Protein AF-Q6P5N6-F1 (afdb_monomer)

Foldseek 3Di:
DDDDDCVNQQDDDDPVRVVVDDPVRVVVNVVSSVVSVVVVVVVVVVVVVVVVVVVVVVVVVVVD

pLDDT: mean 90.03, std 6.84, range [65.5, 98.0]

InterPro domains:
  IPR001909 Krueppel-associated box [PF01352] (3-44)
  IPR001909 Krueppel-associated box [PS50805] (4-64)
  IPR001909 Krueppel-associated box [SM00349] (4-61)
  IPR001909 Krueppel-associated box [cd07765] (4-40)
  IPR036051 Krueppel-associated box domain superfamily [SSF109640] (2-57)
  IPR050169 Krueppel C2H2-type zinc-finger [PTHR23232] (2-49)

Organism: Mus musculus (NCBI:txid10090)

Structure (mmCIF, N/CA/C/O backbone):
data_AF-Q6P5N6-F1
#
_entry.id   AF-Q6P5N6-F1
#
loop_
_atom_site.group_PDB
_atom_site.id
_atom_site.type_symbol
_atom_site.label_atom_id
_atom_site.label_alt_id
_atom_site.label_comp_id
_atom_site.label_asym_id
_atom_site.label_entity_id
_atom_site.label_seq_id
_atom_site.pdbx_PDB_ins_code
_atom_site.Cartn_x
_atom_site.Cartn_y
_atom_site.Cartn_z
_atom_site.occupancy
_atom_site.B_iso_or_equiv
_atom_site.auth_seq_id
_atom_site.auth_comp_id
_atom_site.auth_asym_id
_atom_site.auth_atom_id
_atom_site.pdbx_PDB_model_num
ATOM 1 N N . MET A 1 1 ? 5.197 12.411 -18.963 1.00 65.50 1 MET A N 1
ATOM 2 C CA . MET A 1 1 ? 4.204 11.761 -18.087 1.00 65.50 1 MET A CA 1
ATOM 3 C C . MET A 1 1 ? 4.625 12.038 -16.666 1.00 65.50 1 MET A C 1
ATOM 5 O O . MET A 1 1 ? 5.820 12.006 -16.401 1.00 65.50 1 MET A O 1
ATOM 9 N N . GLU A 1 2 ? 3.673 12.381 -15.814 1.00 78.38 2 GLU A N 1
ATOM 10 C CA . GLU A 1 2 ? 3.906 12.533 -14.380 1.00 78.38 2 GLU A CA 1
ATOM 11 C C . GLU A 1 2 ? 4.039 11.142 -13.741 1.00 78.38 2 GLU A C 1
ATOM 13 O O . GLU A 1 2 ? 3.377 10.197 -14.179 1.00 78.38 2 GLU A O 1
ATOM 18 N N . SER A 1 3 ? 4.955 10.985 -12.784 1.00 79.69 3 SER A N 1
ATOM 19 C CA . SER A 1 3 ? 5.169 9.716 -12.085 1.00 79.69 3 SER A CA 1
ATOM 20 C C . SER A 1 3 ? 4.079 9.519 -11.040 1.00 79.69 3 SER A C 1
ATOM 22 O O . SER A 1 3 ? 3.964 10.336 -10.133 1.00 79.69 3 SER A O 1
ATOM 24 N N . VAL A 1 4 ? 3.324 8.427 -11.146 1.00 82.19 4 VAL A N 1
ATOM 25 C CA . VAL A 1 4 ? 2.363 8.023 -10.113 1.00 82.19 4 VAL A CA 1
ATOM 26 C C . VAL A 1 4 ? 3.122 7.347 -8.976 1.00 82.19 4 VAL A C 1
ATOM 28 O O . VAL A 1 4 ? 3.899 6.417 -9.207 1.00 82.19 4 VAL A O 1
ATOM 31 N N . THR A 1 5 ? 2.897 7.815 -7.757 1.00 86.19 5 THR A N 1
ATOM 32 C CA . THR A 1 5 ? 3.467 7.269 -6.527 1.00 86.19 5 THR A CA 1
ATOM 33 C C . THR A 1 5 ? 2.450 6.396 -5.795 1.00 86.19 5 THR A C 1
ATOM 35 O O . THR A 1 5 ? 1.266 6.364 -6.127 1.00 8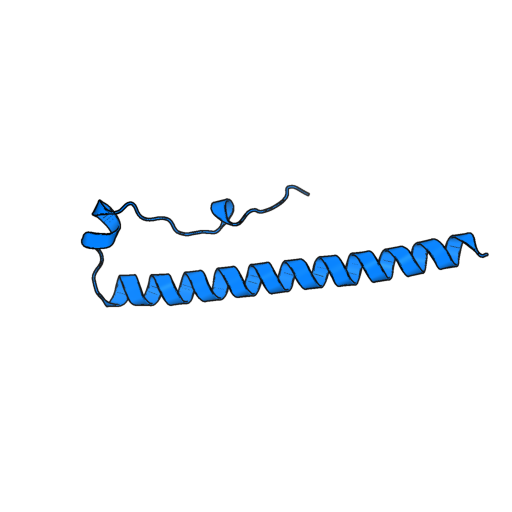6.19 5 THR A O 1
ATOM 38 N N . LEU A 1 6 ? 2.908 5.665 -4.776 1.00 86.06 6 LEU A N 1
ATOM 39 C CA . LEU A 1 6 ? 2.009 4.887 -3.922 1.00 86.06 6 LEU A CA 1
ATOM 40 C C . LEU A 1 6 ? 0.989 5.789 -3.210 1.00 86.06 6 LEU A C 1
ATOM 42 O O . LEU A 1 6 ? -0.151 5.381 -3.025 1.00 86.06 6 LEU A O 1
ATOM 46 N N . GLU A 1 7 ? 1.386 7.004 -2.841 1.00 89.44 7 GLU A N 1
ATOM 47 C CA . GLU A 1 7 ? 0.546 7.974 -2.129 1.00 89.44 7 GLU A CA 1
ATOM 48 C C . GLU A 1 7 ? -0.637 8.447 -2.981 1.00 89.44 7 GLU A C 1
ATOM 50 O O . GLU A 1 7 ? -1.710 8.696 -2.442 1.00 89.44 7 GLU A O 1
ATOM 55 N N . ASP A 1 8 ? -0.478 8.478 -4.307 1.00 90.12 8 ASP A N 1
ATOM 56 C CA . ASP A 1 8 ? -1.534 8.883 -5.243 1.00 90.12 8 ASP A CA 1
ATOM 57 C C . ASP A 1 8 ? -2.659 7.843 -5.373 1.00 90.12 8 ASP A C 1
ATOM 59 O O . ASP A 1 8 ? -3.757 8.157 -5.834 1.00 90.12 8 ASP A O 1
ATOM 63 N N . VAL A 1 9 ? -2.388 6.587 -5.002 1.00 91.00 9 VAL A N 1
ATOM 64 C CA . VAL A 1 9 ? -3.310 5.452 -5.195 1.00 91.00 9 VAL A CA 1
ATOM 65 C C . VAL A 1 9 ? -3.658 4.712 -3.904 1.00 91.00 9 VAL A C 1
ATOM 67 O O . VAL A 1 9 ? -4.561 3.872 -3.902 1.00 91.00 9 VAL A O 1
ATOM 70 N N . ALA A 1 10 ? -2.951 4.987 -2.809 1.00 91.44 10 ALA A N 1
ATOM 71 C CA . ALA A 1 10 ? -3.220 4.393 -1.511 1.00 91.44 10 ALA A CA 1
ATOM 72 C C . ALA A 1 10 ? -4.486 4.992 -0.893 1.00 91.44 10 ALA A C 1
ATOM 74 O O . ALA A 1 10 ? -4.688 6.205 -0.862 1.00 91.44 10 ALA A O 1
ATOM 75 N N . VAL A 1 11 ? -5.325 4.124 -0.333 1.00 90.56 11 VAL A N 1
ATOM 76 C CA . VAL A 1 11 ? -6.381 4.558 0.580 1.00 90.56 11 VAL A CA 1
ATOM 77 C C . VAL A 1 11 ? -5.728 4.721 1.946 1.00 90.56 11 VAL A C 1
ATOM 79 O O . VAL A 1 11 ? -5.134 3.774 2.443 1.00 90.56 11 VAL A O 1
ATOM 82 N N . ASN A 1 12 ? -5.821 5.894 2.563 1.00 91.88 12 ASN A N 1
ATOM 83 C CA . ASN A 1 12 ? -5.243 6.123 3.885 1.00 91.88 12 ASN A CA 1
ATOM 84 C C . ASN A 1 12 ? -6.337 6.364 4.919 1.00 91.88 12 ASN A C 1
ATOM 86 O O . ASN A 1 12 ? -7.302 7.082 4.667 1.00 91.88 12 ASN A O 1
ATOM 90 N N . PHE A 1 13 ? -6.136 5.780 6.097 1.00 94.38 13 PHE A N 1
ATOM 91 C CA . PHE A 1 13 ? -6.926 6.036 7.293 1.00 94.38 13 PHE A CA 1
ATOM 92 C C . PHE A 1 13 ? -5.995 6.524 8.399 1.00 94.38 13 PHE A C 1
ATOM 94 O O . PHE A 1 13 ? -4.893 5.997 8.577 1.00 94.38 13 PHE A O 1
ATOM 101 N N . THR A 1 14 ? -6.454 7.500 9.171 1.00 96.12 14 THR A N 1
ATOM 102 C CA . THR A 1 14 ? -5.878 7.816 10.482 1.00 96.12 14 THR A CA 1
ATOM 103 C C . THR A 1 14 ? -6.121 6.665 11.463 1.00 96.12 14 THR A C 1
ATOM 105 O O . THR A 1 14 ? -6.922 5.758 11.207 1.00 96.12 14 THR A O 1
ATOM 108 N N . LEU A 1 15 ? -5.436 6.675 12.610 1.00 96.00 15 LEU A N 1
ATOM 109 C CA . LEU A 1 15 ? -5.630 5.638 13.623 1.00 96.00 15 LEU A CA 1
ATOM 110 C C . LEU A 1 15 ? -7.071 5.657 14.152 1.00 96.00 15 LEU A C 1
ATOM 112 O O . LEU A 1 15 ? -7.691 4.605 14.300 1.00 96.00 15 LEU A O 1
ATOM 116 N N . GLU A 1 16 ? -7.617 6.849 14.379 1.00 97.81 16 GLU A N 1
ATOM 117 C CA . GLU A 1 16 ? -8.990 7.068 14.819 1.00 97.81 16 GLU A CA 1
ATOM 118 C C . GLU A 1 16 ? -9.986 6.498 13.800 1.00 97.81 16 GLU A C 1
ATOM 120 O O . GLU A 1 16 ? -10.825 5.668 14.157 1.00 97.81 16 GLU A O 1
ATOM 125 N N . GLU A 1 17 ? -9.843 6.843 12.519 1.00 97.81 17 GLU A N 1
ATOM 126 C CA . GLU A 1 17 ? -10.697 6.312 11.448 1.00 97.81 17 GLU A CA 1
ATOM 127 C C . GLU A 1 17 ? -10.589 4.787 11.340 1.00 97.81 17 GLU A C 1
ATOM 129 O O . GLU A 1 17 ? -11.602 4.093 11.247 1.00 97.81 17 GLU A O 1
ATOM 134 N N . TRP A 1 18 ? -9.376 4.239 11.444 1.00 96.88 18 TRP A N 1
ATOM 135 C CA . TRP A 1 18 ? -9.143 2.798 11.398 1.00 96.88 18 TRP A C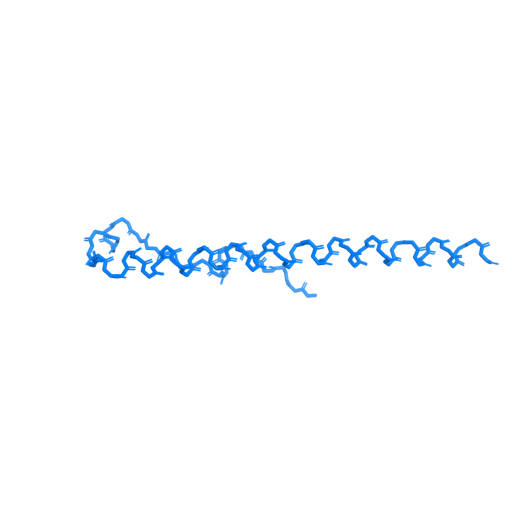A 1
ATOM 136 C C . TRP A 1 18 ? -9.830 2.045 12.545 1.00 96.88 18 TRP A C 1
ATOM 138 O O . TRP A 1 18 ? -10.327 0.926 12.364 1.00 96.88 18 TRP A O 1
ATOM 148 N N . THR A 1 19 ? -9.889 2.635 13.743 1.00 97.12 19 THR A N 1
ATOM 149 C CA . THR A 1 19 ? -10.604 2.029 14.880 1.00 97.12 19 THR A CA 1
ATOM 150 C C . THR A 1 19 ? -12.117 2.006 14.680 1.00 97.12 19 THR A C 1
ATOM 152 O O . THR A 1 19 ? -12.765 1.078 15.164 1.00 97.12 19 THR A O 1
ATOM 155 N N . MET A 1 20 ? -12.665 2.957 13.919 1.00 97.69 20 MET A N 1
ATOM 156 C CA . MET A 1 20 ? -14.094 3.039 13.602 1.00 97.69 20 MET A CA 1
ATOM 157 C C . MET A 1 20 ? -14.540 2.065 12.503 1.00 97.69 20 MET A C 1
ATOM 159 O O . MET A 1 20 ? -15.735 1.795 12.381 1.00 97.69 20 MET A O 1
ATOM 163 N N . LEU A 1 21 ? -13.610 1.510 11.719 1.00 97.38 21 LEU A N 1
ATOM 164 C CA . LEU A 1 21 ? -13.946 0.549 10.670 1.00 97.38 21 LEU A CA 1
ATOM 165 C C . LEU A 1 21 ? -14.424 -0.787 11.245 1.00 97.38 21 LEU A C 1
ATOM 167 O O . LEU A 1 21 ? -13.800 -1.380 12.136 1.00 97.38 21 LEU A O 1
ATOM 171 N N . ASN A 1 22 ? -15.494 -1.312 10.652 1.00 97.94 22 ASN A N 1
ATOM 172 C CA . ASN A 1 22 ? -15.964 -2.664 10.928 1.00 97.94 22 ASN A CA 1
ATOM 173 C C . ASN A 1 22 ? -15.082 -3.727 10.240 1.00 97.94 22 ASN A C 1
ATOM 175 O O . ASN A 1 22 ? -14.200 -3.418 9.435 1.00 97.94 22 ASN A O 1
ATOM 179 N N . ALA A 1 23 ? -15.307 -5.001 10.577 1.00 97.50 23 ALA A N 1
ATOM 180 C CA . ALA A 1 23 ? -14.497 -6.112 10.075 1.00 97.50 23 ALA A CA 1
ATOM 181 C C . ALA A 1 23 ? -14.476 -6.183 8.538 1.00 97.50 23 ALA A C 1
ATOM 183 O O . ALA A 1 23 ? -13.401 -6.291 7.953 1.00 97.50 23 ALA A O 1
ATOM 184 N N . SER A 1 24 ? -15.634 -6.032 7.894 1.00 98.00 24 SER A N 1
ATOM 185 C CA . SER A 1 24 ? -15.767 -6.091 6.435 1.00 98.00 24 SER A CA 1
ATOM 186 C C . SER A 1 24 ? -15.055 -4.934 5.730 1.00 98.00 24 SER A C 1
ATOM 188 O O . SER A 1 24 ? -14.463 -5.128 4.676 1.00 98.00 24 SER A O 1
ATOM 190 N N . GLN A 1 25 ? -15.045 -3.735 6.318 1.00 97.44 25 GLN A N 1
ATOM 191 C CA . GLN A 1 25 ? -14.291 -2.597 5.779 1.00 97.44 25 GLN A CA 1
ATOM 192 C C . GLN A 1 25 ? -12.776 -2.804 5.884 1.00 97.44 25 GLN A C 1
ATOM 194 O O . GLN A 1 25 ? -12.042 -2.454 4.963 1.00 97.44 25 GLN A O 1
ATOM 199 N N . LYS A 1 26 ? -12.298 -3.394 6.987 1.00 97.38 26 LYS A N 1
ATOM 200 C CA . LYS A 1 26 ? -10.873 -3.724 7.162 1.00 97.38 26 LYS A CA 1
ATOM 201 C C . LYS A 1 26 ? -10.419 -4.839 6.225 1.00 97.38 26 LYS A C 1
ATOM 203 O O . LYS A 1 26 ? -9.266 -4.838 5.805 1.00 97.38 26 LYS A O 1
ATOM 208 N N . GLU A 1 27 ? -11.299 -5.789 5.929 1.00 97.81 27 GLU A N 1
ATOM 209 C CA . GLU A 1 27 ? -11.067 -6.833 4.930 1.00 97.81 27 GLU A CA 1
ATOM 210 C C . GLU A 1 27 ? -10.987 -6.226 3.527 1.00 97.81 27 GLU A C 1
ATOM 212 O O . GLU A 1 27 ? -9.955 -6.354 2.876 1.00 97.81 27 GLU A O 1
ATOM 217 N N . LEU A 1 28 ? -11.981 -5.424 3.139 1.00 97.62 28 LEU A N 1
ATOM 218 C CA . LEU A 1 28 ? -11.985 -4.728 1.852 1.00 97.62 28 LEU A CA 1
ATOM 219 C C . LEU A 1 28 ? -10.749 -3.838 1.662 1.00 97.62 28 LEU A C 1
ATOM 221 O O . LEU A 1 28 ? -10.173 -3.802 0.580 1.00 97.62 28 LEU A O 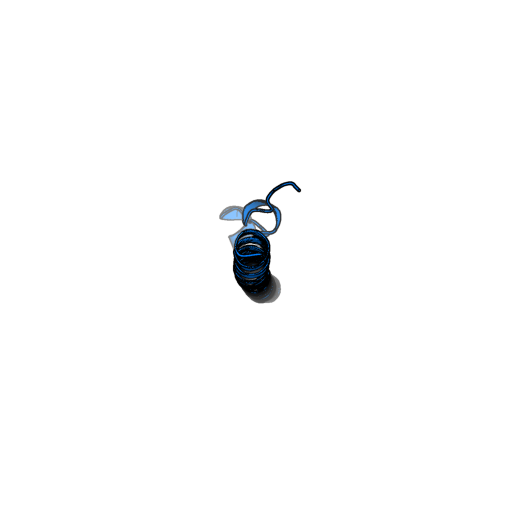1
ATOM 225 N N . TYR A 1 29 ? -10.312 -3.136 2.710 1.00 96.88 29 TYR A N 1
ATOM 226 C CA . TYR A 1 29 ? -9.077 -2.356 2.664 1.00 96.88 29 TYR A CA 1
ATOM 227 C C . TYR A 1 29 ? -7.862 -3.217 2.304 1.00 96.88 29 TYR A C 1
ATOM 229 O O . TYR A 1 29 ? -7.046 -2.813 1.478 1.00 96.88 29 TYR A O 1
ATOM 237 N N . LYS A 1 30 ? -7.733 -4.404 2.910 1.00 95.62 30 LYS A N 1
ATOM 238 C CA . LYS A 1 30 ? -6.622 -5.315 2.610 1.00 95.62 30 LYS A CA 1
ATOM 239 C C . LYS A 1 30 ? -6.669 -5.771 1.159 1.00 95.62 30 LYS A C 1
ATOM 241 O O . LYS A 1 30 ? -5.627 -5.730 0.512 1.00 95.62 30 LYS A O 1
ATOM 246 N N . ASP A 1 31 ? -7.844 -6.146 0.665 1.00 97.19 31 ASP A N 1
ATOM 247 C CA . ASP A 1 31 ? -8.020 -6.609 -0.713 1.00 97.19 31 ASP A CA 1
ATOM 248 C C . ASP A 1 31 ? -7.650 -5.506 -1.711 1.00 97.19 31 ASP A C 1
ATOM 250 O O . ASP A 1 31 ? -6.810 -5.704 -2.589 1.00 97.19 31 ASP A O 1
ATOM 254 N N . VAL A 1 32 ? -8.189 -4.299 -1.506 1.00 95.00 32 VAL A N 1
ATOM 255 C CA . VAL A 1 32 ? -7.892 -3.133 -2.348 1.00 95.00 32 VAL A CA 1
ATOM 256 C C . VAL A 1 32 ? -6.401 -2.806 -2.326 1.00 95.00 32 VAL A C 1
ATOM 258 O O . VAL A 1 32 ? -5.798 -2.610 -3.379 1.00 95.00 32 VAL A O 1
ATOM 261 N N . MET A 1 33 ? -5.770 -2.776 -1.150 1.00 95.00 33 MET A N 1
ATOM 262 C CA . MET A 1 33 ? -4.346 -2.446 -1.055 1.00 95.00 33 MET A CA 1
ATOM 263 C C . MET A 1 33 ? -3.446 -3.533 -1.651 1.00 95.00 33 MET A C 1
ATOM 265 O O . MET A 1 33 ? -2.417 -3.204 -2.245 1.00 95.00 33 MET A O 1
ATOM 269 N N . GLN A 1 34 ? -3.818 -4.812 -1.546 1.00 95.25 34 GLN A N 1
ATOM 270 C CA . GLN A 1 34 ? -3.098 -5.902 -2.210 1.00 95.25 34 GLN A CA 1
ATOM 271 C C . GLN A 1 34 ? -3.153 -5.767 -3.732 1.00 95.25 34 GLN A C 1
ATOM 273 O O . GLN A 1 34 ? -2.112 -5.863 -4.390 1.00 95.25 34 GLN A O 1
ATOM 278 N N . ASP A 1 35 ? -4.331 -5.488 -4.287 1.00 95.50 35 ASP A N 1
ATOM 279 C CA . ASP A 1 35 ? -4.494 -5.282 -5.725 1.00 95.50 35 ASP A CA 1
ATOM 280 C C . ASP A 1 35 ? -3.738 -4.041 -6.211 1.00 95.50 35 ASP A C 1
ATOM 282 O O . ASP A 1 35 ? -3.052 -4.099 -7.235 1.00 95.50 35 ASP A O 1
ATOM 286 N N . THR A 1 36 ? -3.771 -2.942 -5.454 1.00 94.00 36 THR A N 1
ATOM 287 C CA . THR A 1 36 ? -2.995 -1.732 -5.763 1.00 94.00 36 THR A CA 1
ATOM 288 C C . THR A 1 36 ? -1.496 -2.026 -5.817 1.00 94.00 36 THR A C 1
ATOM 290 O O . THR A 1 36 ? -0.839 -1.680 -6.801 1.00 94.00 36 THR A O 1
ATOM 293 N N . LEU A 1 37 ? -0.942 -2.728 -4.821 1.00 92.12 37 LEU A N 1
ATOM 294 C CA . LEU A 1 37 ? 0.478 -3.101 -4.808 1.00 92.12 37 LEU A CA 1
ATOM 295 C C . LEU A 1 37 ? 0.844 -4.025 -5.977 1.00 92.12 37 LEU A C 1
ATOM 297 O O . LEU A 1 37 ? 1.881 -3.836 -6.620 1.00 92.12 37 LEU A O 1
ATOM 301 N N . ARG A 1 38 ? -0.017 -4.999 -6.293 1.00 93.88 38 ARG A N 1
ATOM 302 C CA . ARG A 1 38 ? 0.179 -5.904 -7.432 1.00 93.88 38 ARG A CA 1
ATOM 303 C C . ARG A 1 38 ? 0.184 -5.147 -8.760 1.00 93.88 3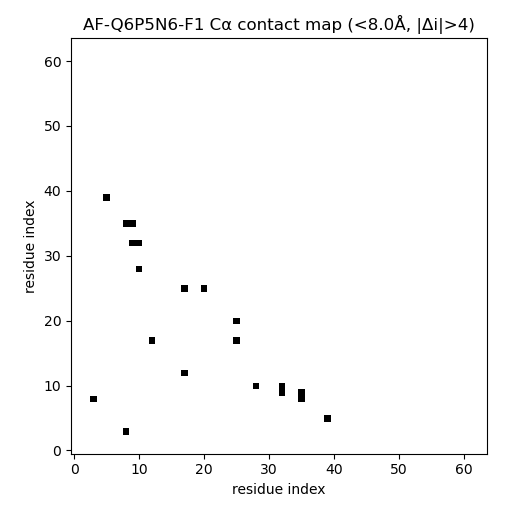8 ARG A C 1
ATOM 305 O O . ARG A 1 38 ? 1.045 -5.402 -9.602 1.00 93.88 38 ARG A O 1
ATOM 312 N N . ASN A 1 39 ? -0.738 -4.205 -8.936 1.00 91.94 39 ASN A N 1
ATOM 313 C CA . ASN A 1 39 ? -0.822 -3.378 -10.136 1.00 91.94 39 ASN A CA 1
ATOM 314 C C . ASN A 1 39 ? 0.410 -2.481 -10.288 1.00 91.94 39 ASN A C 1
ATOM 316 O O . ASN A 1 39 ? 0.987 -2.426 -11.374 1.00 91.94 39 ASN A O 1
ATOM 320 N N . LEU A 1 40 ? 0.866 -1.841 -9.207 1.00 90.69 40 LEU A N 1
ATOM 321 C CA . LEU A 1 40 ? 2.084 -1.027 -9.223 1.00 90.69 40 LEU A CA 1
ATOM 322 C C . LEU A 1 40 ? 3.324 -1.856 -9.582 1.00 90.69 40 LEU A C 1
ATOM 324 O O . LEU A 1 40 ? 4.111 -1.438 -10.430 1.00 90.69 40 LEU A O 1
ATOM 328 N N . SER A 1 41 ? 3.471 -3.054 -9.009 1.00 89.44 41 SER A N 1
ATOM 329 C CA . SER A 1 41 ? 4.572 -3.964 -9.355 1.00 89.44 41 SER A CA 1
ATOM 330 C C . SER A 1 41 ? 4.525 -4.390 -10.826 1.00 89.44 41 SER A C 1
ATOM 332 O O . SER A 1 41 ? 5.548 -4.376 -11.511 1.00 89.44 41 SER A O 1
ATOM 334 N N . TYR A 1 42 ? 3.340 -4.720 -11.348 1.00 90.12 42 TYR A N 1
ATOM 335 C CA . TYR A 1 42 ? 3.167 -5.074 -12.758 1.00 90.12 42 TYR A CA 1
ATOM 336 C C . TYR A 1 42 ? 3.549 -3.924 -13.696 1.00 90.12 42 TYR A C 1
ATOM 338 O O . TYR A 1 42 ? 4.252 -4.135 -14.686 1.00 90.12 42 TYR A O 1
ATOM 346 N N . ILE A 1 43 ? 3.112 -2.707 -13.371 1.00 87.69 43 ILE A N 1
ATOM 347 C CA . ILE A 1 43 ? 3.447 -1.500 -14.126 1.00 87.69 43 ILE A CA 1
ATOM 348 C C . ILE A 1 43 ? 4.963 -1.270 -14.098 1.00 87.69 43 ILE A C 1
ATOM 350 O O . ILE A 1 43 ? 5.551 -1.097 -15.162 1.00 87.69 43 ILE A O 1
ATOM 354 N N . GLY A 1 44 ? 5.602 -1.343 -12.925 1.00 85.75 44 GLY A N 1
ATOM 355 C CA . GLY A 1 44 ? 7.057 -1.214 -12.779 1.00 85.75 44 GLY A CA 1
ATOM 356 C C . GLY A 1 44 ? 7.829 -2.190 -13.669 1.00 85.75 44 GLY A C 1
ATOM 357 O O . GLY A 1 44 ? 8.606 -1.763 -14.520 1.00 85.75 44 GLY A O 1
ATOM 358 N N . ASN A 1 45 ? 7.517 -3.486 -13.576 1.00 85.81 45 ASN A N 1
ATOM 359 C CA . ASN A 1 45 ? 8.146 -4.523 -14.404 1.00 85.81 45 ASN A CA 1
ATOM 360 C C . ASN A 1 45 ? 7.934 -4.288 -15.909 1.00 85.81 45 ASN A C 1
ATOM 362 O O . ASN A 1 45 ? 8.831 -4.519 -16.721 1.00 85.81 45 ASN A O 1
ATOM 366 N N . LYS A 1 46 ? 6.741 -3.827 -16.306 1.00 85.12 46 LYS A N 1
ATOM 367 C CA . LYS A 1 46 ? 6.439 -3.523 -17.709 1.00 85.12 46 LYS A CA 1
ATOM 368 C C . LYS A 1 46 ? 7.304 -2.375 -18.230 1.00 85.12 46 LYS A C 1
ATOM 370 O O . LYS A 1 46 ? 7.818 -2.477 -19.342 1.00 85.12 46 LYS A O 1
ATOM 375 N N . TRP A 1 47 ? 7.463 -1.304 -17.452 1.00 82.75 47 TRP A N 1
ATOM 376 C CA . TRP A 1 47 ? 8.317 -0.179 -17.836 1.00 82.75 47 TRP A CA 1
ATOM 377 C C . TRP A 1 47 ? 9.788 -0.578 -17.912 1.00 82.75 47 TRP A C 1
ATOM 379 O O . TRP A 1 47 ? 10.468 -0.169 -18.847 1.00 82.75 47 TRP A O 1
ATOM 389 N N . GLU A 1 48 ? 10.269 -1.409 -16.986 1.00 79.62 48 GLU A N 1
ATOM 390 C CA . GLU A 1 48 ? 11.632 -1.946 -17.035 1.00 79.62 48 GLU A CA 1
ATOM 391 C C . GLU 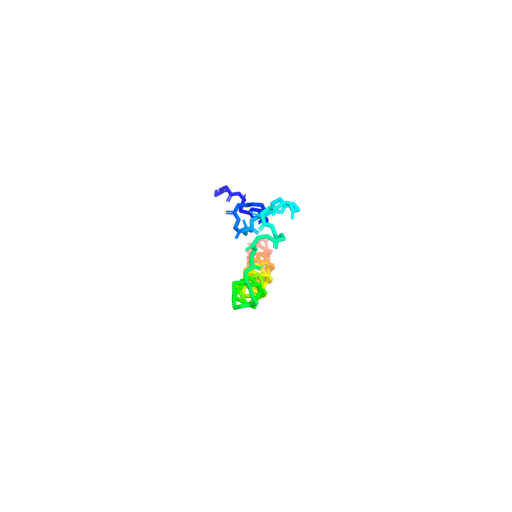A 1 48 ? 11.865 -2.765 -18.307 1.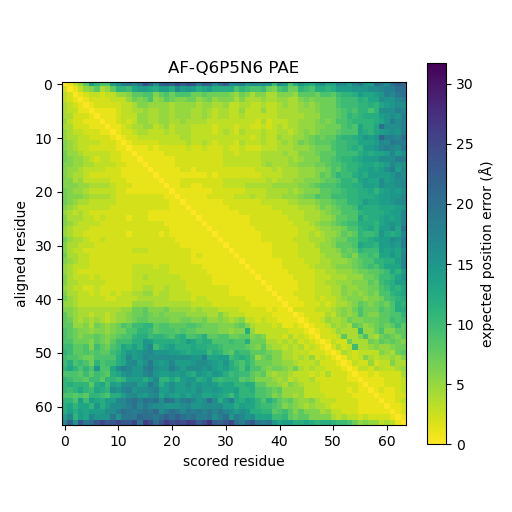00 79.62 48 GLU A C 1
ATOM 393 O O . GLU A 1 48 ? 12.823 -2.508 -19.034 1.00 79.62 48 GLU A O 1
ATOM 398 N N . HIS A 1 49 ? 10.952 -3.683 -18.641 1.00 80.50 49 HIS A N 1
ATOM 399 C CA . HIS A 1 49 ? 11.066 -4.491 -19.856 1.00 80.50 49 HIS A CA 1
ATOM 400 C C . HIS A 1 49 ? 11.034 -3.635 -21.132 1.00 80.50 49 HIS A C 1
ATOM 402 O O . HIS A 1 49 ? 11.848 -3.834 -22.030 1.00 80.50 49 HIS A O 1
ATOM 408 N N . GLN A 1 50 ? 10.130 -2.649 -21.205 1.00 82.88 50 GLN A N 1
ATOM 409 C CA . GLN A 1 50 ? 10.057 -1.720 -22.339 1.00 82.88 50 GLN A CA 1
ATOM 410 C C . GLN A 1 50 ? 11.303 -0.834 -22.453 1.00 82.88 50 GLN A C 1
ATOM 412 O O . GLN A 1 50 ? 11.759 -0.561 -23.562 1.00 82.88 50 GLN A O 1
ATOM 417 N N . ASN A 1 51 ? 11.865 -0.384 -21.329 1.00 79.88 51 ASN A N 1
ATOM 418 C CA . ASN A 1 51 ? 13.098 0.400 -21.327 1.00 79.88 51 ASN A CA 1
ATOM 419 C C . ASN A 1 51 ? 14.284 -0.426 -21.828 1.00 79.88 51 ASN A C 1
ATOM 421 O O . ASN A 1 51 ? 15.026 0.056 -22.680 1.00 79.88 51 ASN A O 1
ATOM 425 N N . ILE A 1 52 ? 14.423 -1.668 -21.355 1.00 81.31 52 ILE A N 1
ATOM 426 C CA . ILE A 1 52 ? 15.477 -2.588 -21.794 1.00 81.31 52 ILE A CA 1
ATOM 427 C C . ILE A 1 52 ? 15.362 -2.854 -23.304 1.00 81.31 52 ILE A C 1
ATOM 429 O O . ILE A 1 52 ? 16.346 -2.733 -24.031 1.00 81.31 52 ILE A O 1
ATOM 433 N N . GLU A 1 53 ? 14.162 -3.162 -23.804 1.00 82.12 53 GLU A N 1
ATOM 434 C CA . GLU A 1 53 ? 13.918 -3.409 -25.233 1.00 82.12 53 GLU A CA 1
ATOM 435 C C . GLU A 1 53 ? 14.241 -2.177 -26.099 1.00 82.12 53 GLU A C 1
ATOM 437 O O . GLU A 1 53 ? 14.959 -2.280 -27.097 1.00 82.12 53 GLU A O 1
ATOM 442 N N . ASN A 1 54 ? 13.800 -0.987 -25.678 1.00 86.38 54 ASN A N 1
ATOM 443 C CA . ASN A 1 54 ? 14.123 0.269 -26.360 1.00 86.38 54 ASN A CA 1
ATOM 444 C C . ASN A 1 54 ? 15.630 0.569 -26.366 1.00 86.38 54 ASN A C 1
ATOM 446 O O . ASN A 1 54 ? 16.146 1.118 -27.347 1.00 86.38 54 ASN A O 1
ATOM 450 N N . GLU A 1 55 ? 16.348 0.236 -25.291 1.00 88.19 55 GLU A N 1
ATOM 451 C CA . GLU A 1 55 ? 17.798 0.406 -25.219 1.00 88.19 55 GLU A CA 1
ATOM 452 C C . GLU A 1 55 ? 18.507 -0.503 -26.230 1.00 88.19 55 GLU A C 1
ATOM 454 O O . GLU A 1 55 ? 19.336 -0.012 -27.001 1.00 88.19 55 GLU A O 1
ATOM 459 N N . TYR A 1 56 ? 18.120 -1.781 -26.317 1.00 83.25 56 TYR A N 1
ATOM 460 C CA . TYR A 1 56 ? 18.636 -2.697 -27.338 1.00 83.25 56 TYR A CA 1
ATOM 461 C 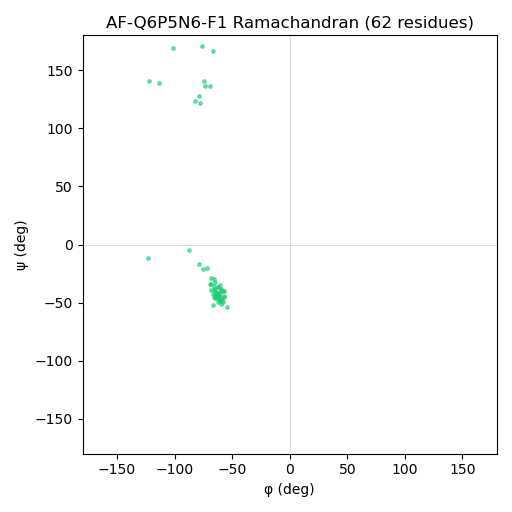C . TYR A 1 56 ? 18.379 -2.177 -28.755 1.00 83.25 56 TYR A C 1
ATOM 463 O O . TYR A 1 56 ? 19.317 -2.085 -29.546 1.00 83.25 56 TYR A O 1
ATOM 471 N N . GLU A 1 57 ? 17.150 -1.766 -29.073 1.00 87.62 57 GLU A N 1
ATOM 472 C CA . GLU A 1 57 ? 16.806 -1.189 -30.382 1.00 87.62 57 GLU A CA 1
ATOM 473 C C . GLU A 1 57 ? 17.644 0.057 -30.709 1.00 87.62 57 GLU A C 1
ATOM 475 O O . GLU A 1 57 ? 18.121 0.245 -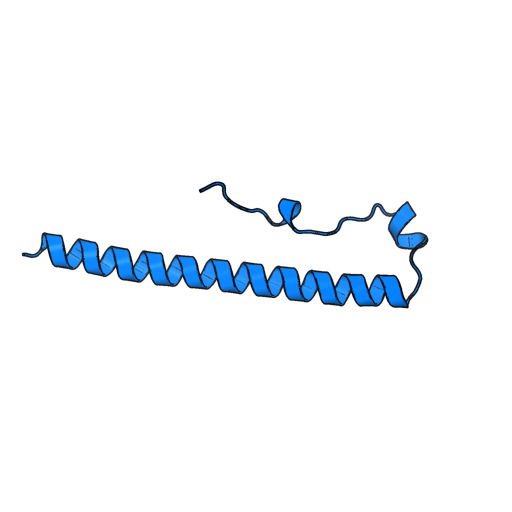31.833 1.00 87.62 57 GLU A O 1
ATOM 480 N N . THR A 1 58 ? 17.882 0.905 -29.710 1.00 90.69 58 THR A N 1
ATOM 481 C CA . THR A 1 58 ? 18.714 2.103 -29.861 1.00 90.69 58 THR A CA 1
ATOM 482 C C . THR A 1 58 ? 20.179 1.746 -30.115 1.00 90.69 58 THR A C 1
ATOM 484 O O . THR A 1 58 ? 20.823 2.365 -30.967 1.00 90.69 58 THR A O 1
ATOM 487 N N . LEU A 1 59 ? 20.722 0.756 -29.403 1.00 91.56 59 LEU A N 1
ATOM 488 C CA . LEU A 1 59 ? 22.091 0.273 -29.590 1.00 91.56 59 LEU A CA 1
ATOM 489 C C . LEU A 1 59 ? 22.276 -0.359 -30.972 1.00 91.56 59 LEU A C 1
ATOM 491 O O . LEU A 1 59 ? 23.232 -0.018 -31.669 1.00 91.56 59 LEU A O 1
ATOM 495 N N . TRP A 1 60 ? 21.337 -1.196 -31.416 1.00 85.94 60 TRP A N 1
ATOM 496 C CA . TRP A 1 60 ? 21.376 -1.809 -32.746 1.00 85.94 60 TRP A CA 1
ATOM 497 C C . TRP A 1 60 ? 21.372 -0.775 -33.871 1.00 85.94 60 TRP A C 1
ATOM 499 O O . TRP A 1 60 ? 22.103 -0.927 -34.849 1.00 85.94 60 TRP A O 1
ATOM 509 N N . ARG A 1 61 ? 20.616 0.320 -33.722 1.00 90.19 61 ARG A N 1
ATOM 510 C CA . ARG A 1 61 ? 20.619 1.431 -34.688 1.00 90.19 61 ARG A CA 1
ATOM 511 C C . ARG A 1 61 ? 21.954 2.168 -34.774 1.00 90.19 61 ARG A C 1
ATOM 513 O O . ARG A 1 61 ? 22.273 2.656 -35.847 1.00 90.19 61 ARG A O 1
ATOM 520 N N . LYS A 1 62 ? 22.715 2.262 -33.678 1.00 92.50 62 LYS A N 1
ATOM 521 C CA . LYS A 1 62 ? 24.037 2.924 -33.652 1.00 92.50 62 LYS A CA 1
ATOM 522 C C . LYS A 1 62 ? 25.146 2.090 -34.293 1.00 92.50 62 LYS A C 1
ATOM 524 O O . LYS A 1 62 ? 26.188 2.637 -34.635 1.00 92.50 62 LYS A O 1
ATOM 529 N N . LEU A 1 63 ? 24.947 0.777 -34.394 1.00 87.06 63 LEU A N 1
ATOM 530 C CA . LEU A 1 63 ? 25.904 -0.159 -34.988 1.00 87.06 63 LEU A CA 1
ATOM 531 C C . LEU A 1 63 ? 25.735 -0.312 -36.511 1.00 87.06 63 LEU A C 1
ATOM 533 O O . LEU A 1 63 ? 26.523 -1.021 -37.135 1.00 87.06 63 LEU A O 1
ATOM 537 N N . ARG A 1 64 ? 24.716 0.326 -37.095 1.00 74.88 64 ARG A N 1
ATOM 538 C CA . ARG A 1 64 ? 24.482 0.421 -38.539 1.00 74.88 64 ARG A CA 1
ATOM 539 C C . ARG A 1 64 ? 24.982 1.762 -39.062 1.00 74.88 64 ARG A C 1
ATOM 541 O O . ARG A 1 64 ? 25.515 1.756 -40.192 1.00 74.88 64 ARG A O 1
#

Secondary structure (DSSP, 8-state):
-PPPPSTTT-----HHHHHH--HHHHHHHHHHHHHHHHHHHHHHHHHHHHHHHHHHHHHHHHT-

Nearest PDB structures (foldseek):
  7z36-assembly1_D  TM=9.633E-01  e=2.728E-02  Homo sapiens

Sequence (64 aa):
MESVTLEDVAVNFTLEEWTMLNASQKELYKDVMQDTLRNLSYIGNKWEHQNIENEYETLWRKLR

Mean predicted aligned error: 6.31 Å

Solvent-accessible 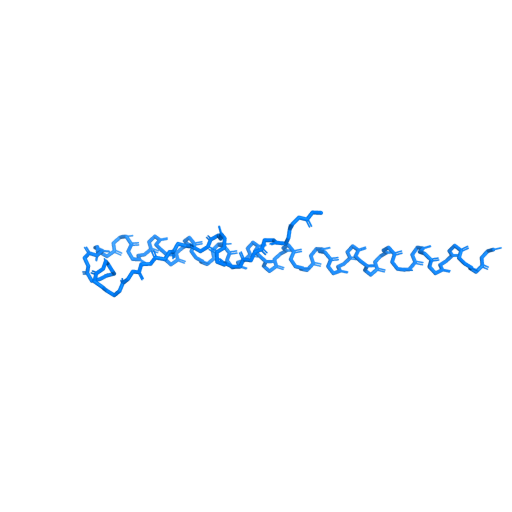surface area (backbone atoms only — not comparable to full-atom values): 3926 Å² total; per-residue (Å²): 134,84,84,87,54,68,78,81,71,54,88,82,70,55,73,71,57,54,69,71,49,54,73,69,56,55,51,50,50,51,56,54,52,51,52,51,53,52,50,52,52,53,51,52,55,50,53,52,53,52,51,53,52,50,49,52,55,52,52,57,60,72,77,107

Radius of gyration: 19.21 Å; Cα contacts (8 Å, |Δi|>4): 10; chains: 1; bounding box: 42×19×53 Å